Protein AF-A0A812P5T1-F1 (afdb_monomer)

Foldseek 3Di:
DPDDPVNLLVLLVVLLCVLQDVPFDQPQVDFSVVSRRDPVSVVVSQVVSCVVVVDDDDPCCCVVDRGSD

Secondary structure (DSSP, 8-state):
----HHHHHHHHHHHHHHHH-TTS---TTS-TTTTT--HHHHHHHHHHHHHHH--PPPTTHHHH--S--

Sequence (69 aa):
VGLDAAMVQATVQEMARQAIGVDDELFLDSALMDSGMDSLTAVSFRNGLQQQLGVKLPSSLMFDYPTMK

Nearest PDB structures (foldseek):
  6rcx-assembly1_B  TM=8.543E-01  e=8.838E-03  Mycobacteroides abscessus ATCC 19977
  8g3i-assembly1_A  TM=8.263E-01  e=1.166E-01  Thermobifida fusca YX
  7kw0-assembly1_A  TM=8.238E-01  e=1.322E-01  Thermobifida fusca YX
  7kw2-assembly2_B  TM=8.278E-01  e=2.329E-01  Thermobifida fusca YX
  7rlu-assembly1_B  TM=7.618E-01  e=1.499E-01  Rattus norvegicus

pLDDT: mean 79.69, std 9.11, range [52.78, 90.75]

InterPro domains:
  IPR009081 Phosphopantetheine binding ACP domain [PF00550] (11-67)
  IPR009081 Phosphopantetheine binding ACP domain [PS50075] (3-69)
  IPR020806 Polyketide synthase-like, phosphopantetheine-binding domain [SM00823] (9-68)
  IPR036736 ACP-like superfamily [G3DSA:1.10.1200.10] (3-69)
  IPR036736 ACP-like superfamily [SSF47336] (7-68)

Mean predicted aligned error: 5.82 Å

Radius of gyration: 11.47 Å; Cα contacts (8 Å, |Δi|>4): 59; chains: 1; bounding box: 29×20×29 Å

Organism: Symbiodinium pilosum (NCBI:txid2952)

Solvent-accessible surface area (backbone atoms only — not comparable to full-atom values): 4188 Å² total; per-residue (Å²): 130,90,78,48,69,67,59,51,50,52,51,54,53,53,53,47,40,68,62,48,30,90,88,53,73,82,51,43,89,38,41,45,62,78,49,63,31,48,76,68,49,48,52,51,49,53,54,49,49,27,65,76,70,72,47,91,72,66,89,54,46,66,73,80,46,37,47,72,117

Structure (mmCIF, N/CA/C/O backbone):
data_AF-A0A812P5T1-F1
#
_entry.id   AF-A0A812P5T1-F1
#
loop_
_atom_site.group_PDB
_atom_site.id
_atom_site.type_symbol
_atom_site.label_atom_id
_atom_site.label_alt_id
_atom_site.label_comp_id
_atom_site.label_asym_id
_atom_site.label_entity_id
_atom_site.label_seq_id
_atom_site.pdbx_PDB_ins_code
_atom_site.Cartn_x
_atom_site.Cartn_y
_atom_site.Cartn_z
_atom_site.occupancy
_atom_site.B_iso_or_equiv
_atom_site.auth_seq_id
_atom_site.auth_comp_id
_atom_site.auth_asym_id
_atom_site.auth_atom_id
_atom_site.pdbx_PDB_model_num
ATOM 1 N N . VAL A 1 1 ? -15.336 5.005 11.854 1.00 52.78 1 VAL A N 1
ATOM 2 C CA . VAL A 1 1 ? -15.287 5.356 10.418 1.00 52.78 1 VAL A CA 1
ATOM 3 C C . VAL A 1 1 ? -15.582 4.070 9.672 1.00 52.78 1 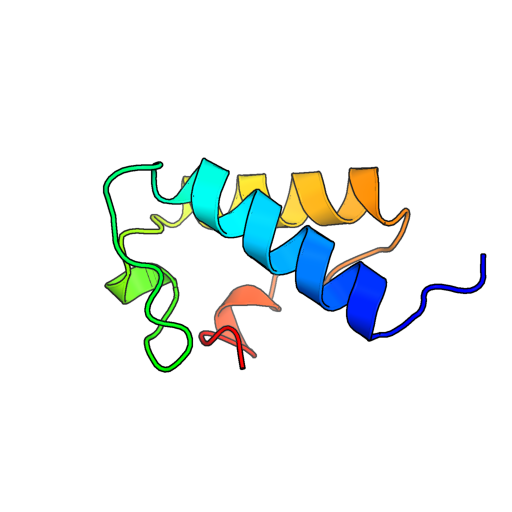VAL A C 1
ATOM 5 O O . VAL A 1 1 ? -14.851 3.111 9.877 1.00 52.78 1 VAL A O 1
ATOM 8 N N . GLY A 1 2 ? -16.724 3.969 8.993 1.00 69.94 2 GLY A N 1
ATOM 9 C CA . GLY A 1 2 ? -17.096 2.749 8.273 1.00 69.94 2 GLY A CA 1
ATOM 10 C C . GLY A 1 2 ? -16.287 2.666 6.988 1.00 69.94 2 GLY A C 1
ATOM 11 O O . GLY A 1 2 ? -16.700 3.233 5.985 1.00 69.94 2 GLY A O 1
ATOM 12 N N . LEU A 1 3 ? -15.103 2.057 7.053 1.00 78.00 3 LEU A N 1
ATOM 13 C CA . LEU A 1 3 ? -14.304 1.774 5.866 1.00 78.00 3 LEU A CA 1
ATOM 14 C C . LEU A 1 3 ? -14.969 0.611 5.128 1.00 78.00 3 LEU A C 1
ATOM 16 O O . LEU A 1 3 ? -14.983 -0.513 5.627 1.00 78.00 3 LEU A O 1
ATOM 20 N N . ASP A 1 4 ? -15.558 0.902 3.973 1.00 88.88 4 ASP A N 1
ATOM 21 C CA . ASP A 1 4 ? -16.057 -0.122 3.060 1.00 88.88 4 ASP A CA 1
ATOM 22 C C . ASP A 1 4 ? -14.871 -0.802 2.357 1.00 88.88 4 ASP A C 1
ATOM 24 O O . ASP A 1 4 ? -13.904 -0.137 1.975 1.00 88.88 4 ASP A O 1
ATOM 28 N N . ALA A 1 5 ? -14.931 -2.124 2.188 1.00 83.94 5 ALA A N 1
ATOM 29 C CA . ALA A 1 5 ? -13.854 -2.894 1.570 1.00 83.94 5 ALA A CA 1
ATOM 30 C C . ALA A 1 5 ? -13.542 -2.426 0.137 1.00 83.94 5 ALA A C 1
ATOM 32 O O . ALA A 1 5 ? -12.372 -2.333 -0.230 1.00 83.94 5 ALA A O 1
ATOM 33 N N . ALA A 1 6 ? -14.560 -2.052 -0.644 1.00 87.31 6 ALA A N 1
ATOM 34 C CA . ALA A 1 6 ? -14.379 -1.525 -1.992 1.00 87.31 6 ALA A CA 1
ATOM 35 C C . ALA A 1 6 ? -13.690 -0.153 -1.976 1.00 87.31 6 ALA A C 1
ATOM 37 O O . ALA A 1 6 ? -12.846 0.128 -2.824 1.00 87.31 6 ALA A O 1
ATOM 38 N N . MET A 1 7 ? -13.994 0.692 -0.984 1.00 86.38 7 MET A N 1
ATOM 39 C CA . MET A 1 7 ? -13.330 1.990 -0.817 1.00 86.38 7 MET A CA 1
ATOM 40 C C . MET A 1 7 ? -11.855 1.824 -0.441 1.00 86.38 7 MET A C 1
ATOM 42 O O . MET A 1 7 ? -10.995 2.525 -0.980 1.00 86.38 7 MET A O 1
ATOM 46 N N . VAL A 1 8 ? -11.553 0.882 0.457 1.00 87.94 8 VAL A N 1
ATOM 47 C CA . VAL A 1 8 ? -10.170 0.556 0.828 1.00 87.94 8 VAL A CA 1
ATOM 48 C C . VAL A 1 8 ? -9.417 0.030 -0.387 1.00 87.94 8 VAL A C 1
ATOM 50 O O . VAL A 1 8 ? -8.337 0.531 -0.682 1.00 87.94 8 VAL A O 1
ATOM 53 N N . GLN A 1 9 ? -10.002 -0.909 -1.132 1.00 85.94 9 GLN A N 1
ATOM 54 C CA . GLN A 1 9 ? -9.371 -1.485 -2.316 1.00 85.94 9 GLN A CA 1
ATOM 55 C C . GLN A 1 9 ? -9.091 -0.428 -3.390 1.00 85.94 9 GLN A C 1
ATOM 57 O O . GLN A 1 9 ? -7.973 -0.363 -3.895 1.00 85.94 9 GLN A O 1
ATOM 62 N N . ALA A 1 10 ? -10.056 0.447 -3.683 1.00 86.69 10 ALA A N 1
ATOM 63 C CA . ALA A 1 10 ? -9.867 1.539 -4.636 1.00 86.69 10 ALA A CA 1
ATOM 64 C C . ALA A 1 10 ? -8.747 2.498 -4.200 1.00 86.69 10 ALA A C 1
ATOM 66 O O . ALA A 1 10 ? -7.913 2.887 -5.014 1.00 86.69 10 ALA A O 1
ATOM 67 N N . THR A 1 11 ? -8.687 2.834 -2.907 1.00 88.62 11 THR A N 1
ATOM 68 C CA . THR A 1 11 ? -7.636 3.705 -2.352 1.00 88.62 11 THR A CA 1
ATOM 69 C C . THR A 1 11 ? -6.257 3.055 -2.467 1.00 88.62 11 THR A C 1
ATOM 71 O O . THR A 1 11 ? -5.303 3.691 -2.906 1.00 88.62 11 THR A O 1
ATOM 74 N N . VAL A 1 12 ? -6.157 1.771 -2.118 1.00 87.44 12 VAL A N 1
ATOM 75 C CA . VAL A 1 12 ? -4.923 0.980 -2.210 1.00 87.44 12 VAL A CA 1
ATOM 76 C C . VAL A 1 12 ? -4.433 0.891 -3.655 1.00 87.44 12 VAL A C 1
ATOM 78 O O . VAL A 1 12 ? -3.257 1.136 -3.911 1.00 87.44 12 VAL A O 1
ATOM 81 N N . GLN A 1 13 ? -5.327 0.605 -4.604 1.00 84.88 13 GLN A N 1
ATOM 82 C CA . GLN A 1 13 ? -4.989 0.525 -6.027 1.00 84.88 13 GLN A CA 1
ATOM 83 C C . GLN A 1 13 ? -4.532 1.872 -6.592 1.00 84.88 13 GLN A C 1
ATOM 85 O O . GLN A 1 13 ? -3.518 1.928 -7.284 1.00 84.88 13 GLN A O 1
ATOM 90 N N . GLU A 1 14 ? -5.237 2.957 -6.272 1.00 86.25 14 GLU A N 1
ATOM 91 C CA . GLU 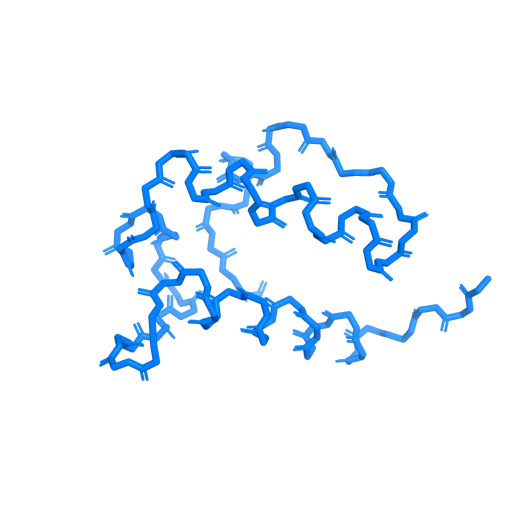A 1 14 ? -4.888 4.302 -6.735 1.00 86.25 14 GLU A CA 1
ATOM 92 C C . GLU A 1 14 ? -3.516 4.740 -6.210 1.00 86.25 14 GLU A C 1
ATOM 94 O O . GLU A 1 14 ? -2.649 5.163 -6.974 1.00 86.25 14 GLU A O 1
ATOM 99 N N . MET A 1 15 ? -3.273 4.561 -4.911 1.00 87.12 15 MET A N 1
ATOM 100 C CA . MET A 1 15 ? -1.981 4.888 -4.313 1.00 87.12 15 MET A CA 1
ATOM 101 C C . MET A 1 15 ? -0.841 4.035 -4.882 1.00 87.12 15 MET A C 1
ATOM 103 O O . MET A 1 15 ? 0.275 4.529 -5.029 1.00 87.12 15 MET A O 1
ATOM 107 N N . ALA A 1 16 ? -1.099 2.768 -5.214 1.00 83.56 16 ALA A N 1
ATOM 108 C CA . ALA A 1 16 ? -0.074 1.895 -5.771 1.00 83.56 16 ALA A CA 1
ATOM 109 C C . ALA A 1 16 ? 0.273 2.286 -7.212 1.00 83.56 16 ALA A C 1
ATOM 111 O O . ALA A 1 16 ? 1.447 2.263 -7.572 1.00 83.56 16 ALA A O 1
ATOM 112 N N . ARG A 1 17 ? -0.714 2.719 -8.014 1.00 82.81 17 ARG A N 1
ATOM 113 C CA . ARG A 1 17 ? -0.481 3.267 -9.363 1.00 82.81 17 ARG A CA 1
ATOM 114 C C . ARG A 1 17 ? 0.399 4.505 -9.317 1.00 82.81 17 ARG A C 1
ATOM 116 O O . ARG A 1 17 ? 1.333 4.627 -10.098 1.00 82.81 17 ARG A O 1
ATOM 123 N N . GLN A 1 18 ? 0.137 5.401 -8.371 1.00 83.00 18 GLN A N 1
ATOM 124 C CA . GLN A 1 18 ? 0.965 6.594 -8.181 1.00 83.00 18 GLN A CA 1
ATOM 125 C C . GLN A 1 18 ? 2.394 6.250 -7.744 1.00 83.00 18 GLN A C 1
ATOM 127 O O . GLN A 1 18 ? 3.326 6.965 -8.098 1.00 83.00 18 GLN A O 1
ATOM 132 N N . ALA A 1 19 ? 2.560 5.173 -6.975 1.00 81.12 19 ALA A N 1
ATOM 133 C CA . ALA A 1 19 ? 3.851 4.740 -6.459 1.00 81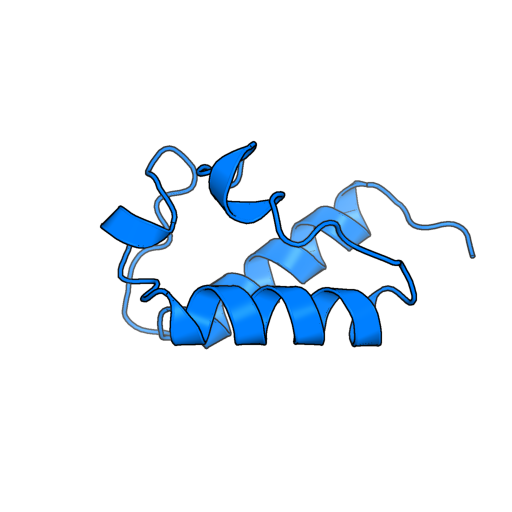.12 19 ALA A CA 1
ATOM 134 C C . ALA A 1 19 ? 4.714 4.026 -7.515 1.00 81.12 19 ALA A C 1
ATOM 136 O O . ALA A 1 19 ? 5.923 4.225 -7.529 1.00 81.12 19 ALA A O 1
ATOM 137 N N . ILE A 1 20 ? 4.105 3.214 -8.383 1.00 77.62 20 ILE A N 1
ATOM 138 C CA . ILE A 1 20 ? 4.804 2.464 -9.442 1.00 77.62 20 ILE A CA 1
ATOM 139 C C . ILE A 1 20 ? 5.011 3.332 -10.698 1.00 77.62 20 ILE A C 1
ATOM 141 O O . ILE A 1 20 ? 6.011 3.179 -11.387 1.00 77.62 20 ILE A O 1
ATOM 145 N N . GLY A 1 21 ? 4.134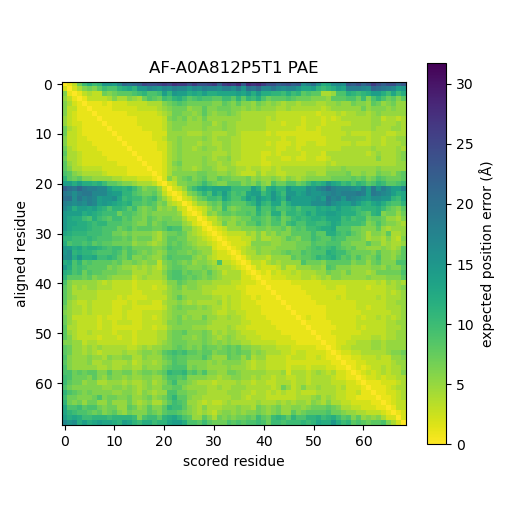 4.311 -10.938 1.00 72.00 21 GLY A N 1
ATOM 146 C CA . GLY A 1 21 ? 4.171 5.188 -12.108 1.00 72.00 21 GLY A CA 1
ATOM 147 C C . GLY A 1 21 ? 2.974 4.943 -13.0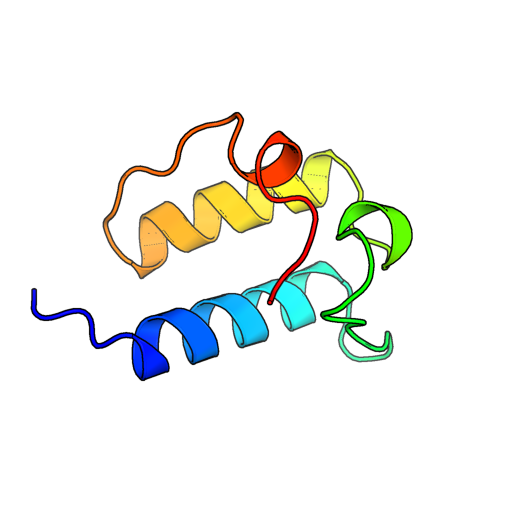26 1.00 72.00 21 GLY A C 1
ATOM 148 O O . GLY A 1 21 ? 2.470 3.831 -13.139 1.00 72.00 21 GLY A O 1
ATOM 149 N N . VAL A 1 22 ? 2.488 6.004 -13.677 1.00 60.25 22 VAL A N 1
ATOM 150 C CA . VAL A 1 22 ? 1.251 5.976 -14.489 1.00 60.25 22 VAL A CA 1
ATOM 151 C C . VAL A 1 22 ? 1.397 5.115 -15.756 1.00 60.25 22 VAL A C 1
ATOM 153 O O . VAL A 1 22 ? 0.392 4.643 -16.285 1.00 60.25 22 VAL A O 1
ATOM 156 N N . ASP A 1 23 ? 2.632 4.895 -16.211 1.00 60.41 23 ASP A N 1
ATOM 157 C CA . ASP A 1 23 ? 2.962 4.146 -17.429 1.00 60.41 23 ASP A CA 1
ATOM 158 C C . ASP A 1 23 ? 3.252 2.652 -17.186 1.00 60.41 23 ASP A C 1
ATOM 160 O O . ASP A 1 23 ? 3.322 1.884 -18.145 1.00 60.41 23 ASP A O 1
ATOM 164 N N . ASP A 1 24 ? 3.389 2.227 -15.927 1.00 61.75 24 ASP A N 1
ATOM 165 C CA . ASP A 1 24 ? 3.671 0.838 -15.563 1.00 61.75 24 ASP A CA 1
ATOM 166 C C . ASP A 1 24 ? 2.374 0.078 -15.225 1.00 61.75 24 ASP A C 1
ATOM 168 O O . ASP A 1 24 ? 1.495 0.551 -14.492 1.00 61.75 24 ASP A O 1
ATOM 172 N N . GLU A 1 25 ? 2.227 -1.128 -15.780 1.00 61.81 25 GLU A N 1
ATOM 173 C CA . GLU A 1 25 ? 1.091 -2.000 -15.480 1.00 61.81 25 GLU A CA 1
ATOM 174 C C . GLU A 1 25 ? 1.200 -2.554 -14.056 1.00 61.81 25 GLU A C 1
ATOM 176 O O . GLU A 1 25 ? 2.153 -3.235 -13.681 1.00 61.81 25 GLU A O 1
ATOM 181 N N . LEU A 1 26 ? 0.167 -2.299 -13.253 1.00 65.25 26 LEU A N 1
ATOM 182 C CA . LEU A 1 26 ? 0.041 -2.874 -11.921 1.00 65.25 26 LEU A CA 1
ATOM 183 C C . LEU A 1 26 ? -0.429 -4.326 -12.028 1.00 65.25 26 LEU A C 1
ATOM 185 O O . LEU A 1 26 ? -1.625 -4.609 -12.128 1.00 65.25 26 LEU A O 1
ATOM 189 N N . PHE A 1 27 ? 0.519 -5.256 -11.996 1.00 66.88 27 PHE A N 1
ATOM 190 C CA . PHE A 1 27 ? 0.222 -6.683 -11.958 1.00 66.88 27 PHE A CA 1
ATOM 191 C C . PHE A 1 27 ? -0.216 -7.084 -10.546 1.00 66.88 27 PHE A C 1
ATOM 193 O O . PHE A 1 27 ? 0.602 -7.371 -9.680 1.00 66.88 27 PHE A O 1
ATOM 200 N N . LEU A 1 28 ? -1.531 -7.113 -10.310 1.00 69.69 28 LEU A N 1
ATOM 201 C CA . LEU A 1 28 ? -2.109 -7.431 -8.994 1.00 69.69 28 LEU A CA 1
ATOM 202 C C . LEU A 1 28 ? -1.737 -8.836 -8.482 1.00 69.69 28 LEU A C 1
ATOM 204 O O . LEU A 1 28 ? -1.700 -9.054 -7.271 1.00 69.69 28 LEU A O 1
ATOM 208 N N . ASP A 1 29 ? -1.446 -9.760 -9.401 1.00 68.44 29 ASP A N 1
ATOM 209 C CA . ASP A 1 29 ? -1.024 -11.135 -9.112 1.00 68.44 29 ASP A CA 1
ATOM 210 C C . ASP A 1 29 ? 0.498 -11.283 -8.910 1.00 68.44 29 ASP A C 1
ATOM 212 O O . ASP A 1 29 ? 0.961 -12.343 -8.483 1.00 68.44 29 ASP A O 1
ATOM 216 N N . SER A 1 30 ? 1.280 -10.239 -9.197 1.00 68.06 30 SER A N 1
ATOM 217 C CA . SER A 1 30 ? 2.734 -10.232 -9.022 1.00 68.06 30 SER A CA 1
ATOM 218 C C . SER A 1 30 ? 3.121 -9.615 -7.687 1.00 68.06 30 SER A C 1
ATOM 220 O O . SER A 1 30 ? 2.372 -8.836 -7.089 1.00 68.06 30 SER A O 1
ATOM 222 N N . ALA A 1 31 ? 4.320 -9.948 -7.207 1.00 74.50 31 ALA A N 1
ATOM 223 C CA . ALA A 1 31 ? 4.854 -9.256 -6.051 1.00 74.50 31 ALA A CA 1
ATOM 224 C C . ALA A 1 31 ? 5.003 -7.759 -6.374 1.00 74.50 31 ALA A C 1
ATOM 226 O O . ALA A 1 31 ? 5.439 -7.385 -7.465 1.00 74.50 31 ALA A O 1
ATOM 227 N N . LEU A 1 32 ? 4.682 -6.892 -5.417 1.00 71.50 32 LEU A N 1
ATOM 228 C CA . LEU A 1 32 ? 4.839 -5.442 -5.539 1.00 71.50 32 LEU A CA 1
ATOM 229 C C . LEU A 1 32 ? 6.279 -5.081 -5.921 1.00 71.50 32 LEU A C 1
ATOM 231 O O . LEU A 1 32 ? 6.491 -4.252 -6.802 1.00 71.50 32 LEU A O 1
ATOM 235 N N . MET A 1 33 ? 7.252 -5.785 -5.337 1.00 71.62 33 MET A N 1
ATOM 236 C CA . MET A 1 33 ? 8.675 -5.630 -5.654 1.00 71.62 33 MET A CA 1
ATOM 237 C C . MET A 1 33 ? 9.019 -5.996 -7.102 1.00 71.62 33 MET A C 1
ATOM 239 O O . MET A 1 33 ? 9.849 -5.332 -7.716 1.00 71.62 33 MET A O 1
ATOM 243 N N . ASP A 1 34 ? 8.351 -7.005 -7.663 1.00 71.62 34 ASP A N 1
ATOM 244 C CA . ASP A 1 34 ? 8.548 -7.427 -9.055 1.00 71.62 34 ASP A CA 1
ATOM 245 C C . ASP A 1 34 ? 7.820 -6.502 -10.043 1.00 71.62 34 ASP A C 1
ATOM 247 O O . ASP A 1 34 ? 8.191 -6.422 -11.210 1.00 71.62 34 ASP A O 1
ATOM 251 N N . SER A 1 35 ? 6.807 -5.772 -9.567 1.00 67.62 35 SER A N 1
ATOM 252 C CA . SER A 1 35 ? 6.000 -4.826 -10.352 1.00 67.62 35 SER A CA 1
ATOM 253 C C . SER A 1 35 ? 6.630 -3.431 -10.446 1.00 67.62 35 SER A C 1
ATOM 255 O O . SER A 1 35 ? 5.959 -2.486 -10.840 1.00 67.62 35 SER A O 1
ATOM 257 N N . GLY A 1 36 ? 7.894 -3.278 -10.037 1.00 71.06 36 GLY A N 1
ATOM 258 C CA . GLY A 1 36 ? 8.615 -2.002 -10.064 1.00 71.06 36 GLY A CA 1
ATOM 259 C C . GLY A 1 36 ? 8.566 -1.201 -8.758 1.00 71.06 36 GLY A C 1
ATOM 260 O O . GLY A 1 36 ? 9.191 -0.145 -8.675 1.00 71.06 36 GLY A O 1
ATOM 261 N N . MET A 1 37 ? 7.892 -1.690 -7.707 1.00 76.94 37 MET A N 1
ATOM 262 C CA . MET A 1 37 ? 7.890 -1.022 -6.403 1.00 76.94 37 MET A CA 1
ATOM 263 C C . MET A 1 37 ? 9.178 -1.327 -5.632 1.00 76.94 37 MET A C 1
ATOM 265 O O . MET A 1 37 ? 9.324 -2.381 -5.015 1.00 76.94 37 MET A O 1
ATOM 269 N N . ASP A 1 38 ? 10.113 -0.382 -5.607 1.00 79.69 38 ASP A N 1
ATOM 270 C CA . ASP A 1 38 ? 11.310 -0.509 -4.778 1.00 79.69 38 ASP A CA 1
ATOM 271 C C . ASP A 1 38 ? 10.990 -0.448 -3.263 1.00 79.69 38 ASP A C 1
ATOM 273 O O . ASP A 1 38 ? 9.911 -0.031 -2.829 1.00 79.69 38 ASP A O 1
ATOM 277 N N . SER A 1 39 ? 11.951 -0.846 -2.424 1.00 78.81 39 SER A N 1
ATOM 278 C CA . SER A 1 39 ? 11.785 -0.890 -0.962 1.00 78.81 39 SER A CA 1
ATOM 279 C C . SER A 1 39 ? 11.443 0.461 -0.318 1.00 78.81 39 SER A C 1
ATOM 281 O O . SER A 1 39 ? 10.724 0.501 0.682 1.00 78.81 39 SER A O 1
ATOM 283 N N . LEU A 1 40 ? 11.959 1.576 -0.843 1.00 82.69 40 LEU A N 1
ATOM 284 C CA . LEU A 1 40 ? 11.688 2.916 -0.312 1.00 82.69 40 LEU A CA 1
ATOM 285 C C . LEU A 1 40 ? 10.279 3.379 -0.702 1.00 82.69 40 LEU A C 1
ATOM 287 O O . LEU A 1 40 ? 9.550 3.954 0.118 1.00 82.69 40 LEU A O 1
ATOM 291 N N . THR A 1 41 ? 9.883 3.071 -1.931 1.00 82.50 41 THR A N 1
ATOM 292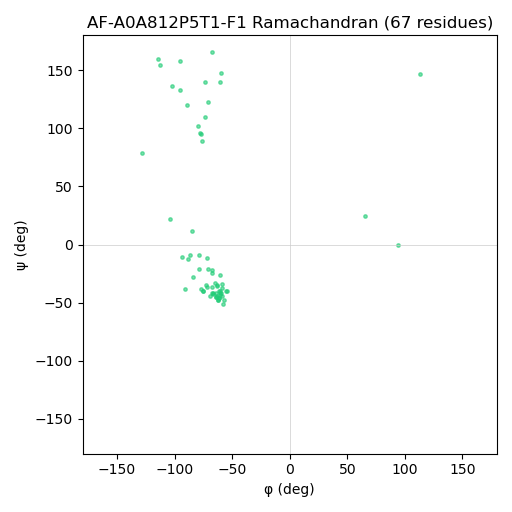 C CA . THR A 1 41 ? 8.551 3.311 -2.478 1.00 82.50 41 THR A CA 1
ATOM 293 C C . THR A 1 41 ? 7.505 2.494 -1.717 1.00 82.50 41 THR A C 1
ATOM 295 O O . THR A 1 41 ? 6.495 3.053 -1.295 1.00 82.50 41 THR A O 1
ATOM 298 N N . ALA A 1 42 ? 7.792 1.233 -1.381 1.00 82.38 42 ALA A N 1
ATOM 299 C CA . ALA A 1 42 ? 6.942 0.384 -0.541 1.00 82.38 42 ALA A CA 1
ATOM 300 C C . ALA A 1 42 ? 6.689 0.975 0.860 1.00 82.38 42 ALA A C 1
ATOM 302 O O . ALA A 1 42 ? 5.556 0.998 1.353 1.00 82.38 42 ALA A O 1
ATOM 303 N N . VAL A 1 43 ? 7.734 1.497 1.511 1.00 86.25 43 VAL A N 1
ATOM 304 C CA . VAL A 1 43 ? 7.608 2.138 2.832 1.00 86.25 43 VAL A CA 1
ATOM 305 C C . VAL A 1 43 ? 6.797 3.432 2.741 1.00 86.25 43 VAL A C 1
ATOM 307 O O . VAL A 1 43 ? 5.949 3.688 3.601 1.00 86.25 43 VAL A O 1
ATOM 310 N N . SER A 1 44 ? 7.026 4.231 1.698 1.00 87.00 44 SER A N 1
ATOM 311 C CA . SER A 1 44 ? 6.309 5.488 1.456 1.00 87.00 44 SER A CA 1
ATOM 312 C C . SER A 1 44 ? 4.829 5.250 1.148 1.00 87.00 44 SER A C 1
ATOM 314 O O . SER A 1 44 ? 3.973 5.912 1.734 1.00 87.00 44 SER A O 1
ATOM 316 N N . PHE A 1 45 ? 4.525 4.241 0.329 1.00 87.00 45 PHE A N 1
ATOM 317 C CA . PHE A 1 45 ? 3.172 3.778 0.025 1.00 87.00 45 PHE A CA 1
ATOM 318 C C . PHE A 1 45 ? 2.418 3.362 1.292 1.00 87.00 45 PHE A C 1
ATOM 320 O O . PHE A 1 45 ? 1.343 3.892 1.578 1.00 87.00 45 PHE A O 1
ATOM 327 N N . ARG A 1 46 ? 3.022 2.500 2.124 1.00 88.25 46 ARG A N 1
ATOM 328 C CA . ARG A 1 46 ? 2.444 2.102 3.416 1.00 88.25 46 ARG A CA 1
ATOM 329 C C . ARG A 1 46 ? 2.175 3.316 4.305 1.00 88.25 46 ARG A C 1
ATOM 331 O O . ARG A 1 46 ? 1.090 3.432 4.869 1.00 88.25 46 ARG A O 1
ATOM 338 N N . ASN A 1 47 ? 3.145 4.221 4.440 1.00 90.12 47 ASN A N 1
ATOM 339 C CA . ASN A 1 47 ? 2.988 5.419 5.268 1.00 90.12 47 ASN A CA 1
ATOM 340 C C . ASN A 1 47 ? 1.841 6.307 4.759 1.00 90.12 47 ASN A C 1
ATOM 342 O O . ASN A 1 47 ? 1.063 6.816 5.565 1.00 90.12 47 ASN A O 1
ATOM 346 N N . GLY A 1 48 ? 1.707 6.457 3.440 1.00 89.81 48 GLY A N 1
ATOM 347 C CA . GLY A 1 48 ? 0.607 7.185 2.815 1.00 89.81 48 GLY A CA 1
ATOM 348 C C . GLY A 1 48 ? -0.753 6.539 3.084 1.00 89.81 48 GLY A C 1
ATOM 349 O O . GLY A 1 48 ? -1.679 7.232 3.502 1.00 89.81 48 GLY A O 1
ATOM 350 N N . LEU A 1 49 ? -0.854 5.210 2.972 1.00 88.94 49 LEU A N 1
ATOM 351 C CA . LEU A 1 49 ? -2.081 4.475 3.296 1.00 88.94 49 LEU A CA 1
ATOM 352 C C . LEU A 1 49 ? -2.502 4.665 4.753 1.00 88.94 49 LEU A C 1
ATOM 354 O O . LEU A 1 49 ? -3.681 4.866 5.038 1.00 88.94 49 LEU A O 1
ATOM 358 N N . GLN A 1 50 ? -1.546 4.640 5.684 1.00 90.75 50 GLN A N 1
ATOM 359 C CA . GLN A 1 50 ? -1.829 4.888 7.099 1.00 90.75 50 GLN A CA 1
ATOM 360 C C . GLN A 1 50 ? -2.411 6.286 7.333 1.00 90.75 50 GLN A C 1
ATOM 362 O O . GLN A 1 50 ? -3.337 6.437 8.128 1.00 90.75 50 GLN A O 1
ATOM 367 N N . GLN A 1 51 ? -1.886 7.297 6.634 1.00 90.44 51 GLN A N 1
ATOM 368 C CA . GLN A 1 51 ? -2.379 8.673 6.715 1.00 90.44 51 GLN A CA 1
ATOM 369 C C . GLN A 1 51 ? -3.770 8.817 6.088 1.00 90.44 51 GLN A C 1
ATOM 371 O O . GLN A 1 51 ? -4.645 9.439 6.685 1.00 90.44 51 GLN A O 1
ATOM 376 N N . GLN A 1 52 ? -3.996 8.220 4.915 1.00 88.69 52 GLN A N 1
ATOM 377 C CA . GLN A 1 52 ? -5.244 8.383 4.168 1.00 88.69 52 GLN A CA 1
ATOM 378 C C . GLN A 1 52 ? -6.410 7.592 4.773 1.00 88.69 52 GLN A C 1
ATOM 380 O O . GLN A 1 52 ? -7.527 8.098 4.850 1.00 88.69 52 GLN A O 1
ATOM 385 N N . LEU A 1 53 ? -6.153 6.367 5.236 1.00 88.25 53 LEU A N 1
ATOM 386 C CA . LEU A 1 53 ? -7.171 5.502 5.841 1.00 88.25 53 LEU A CA 1
ATOM 387 C C . LEU A 1 53 ? -7.311 5.723 7.356 1.00 88.25 53 LEU A C 1
ATOM 389 O O . LEU A 1 53 ? -8.262 5.233 7.964 1.00 88.25 53 LEU A O 1
ATOM 393 N N . GLY A 1 54 ? -6.3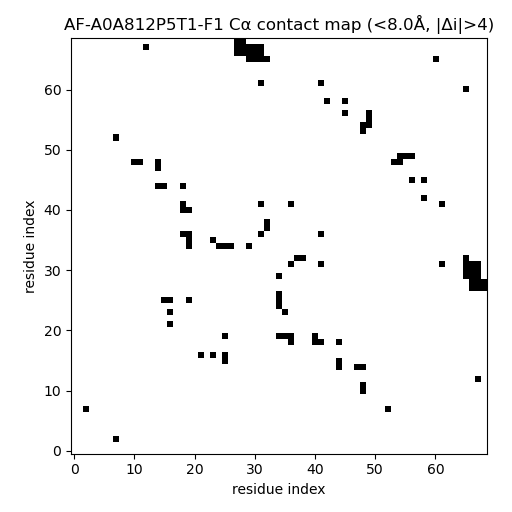69 6.434 7.986 1.00 88.56 54 GLY A N 1
ATOM 394 C CA . GLY A 1 54 ? -6.356 6.656 9.434 1.00 88.56 54 GLY A CA 1
ATOM 395 C C . GLY A 1 54 ? -6.137 5.376 10.250 1.00 88.56 54 GLY A C 1
ATOM 396 O O . GLY A 1 54 ? -6.551 5.303 11.408 1.00 88.56 54 GLY A O 1
ATOM 397 N N . VAL A 1 55 ? -5.512 4.355 9.654 1.00 87.81 55 VAL A N 1
ATOM 398 C CA . VAL A 1 55 ? -5.256 3.048 10.281 1.00 87.81 55 VAL A CA 1
ATOM 399 C C . VAL A 1 55 ? -3.765 2.824 10.509 1.00 87.81 55 VAL A C 1
ATOM 401 O O . VAL A 1 55 ? -2.909 3.370 9.815 1.00 87.81 55 VAL A O 1
ATOM 404 N N . LYS A 1 56 ? -3.423 1.985 11.489 1.00 87.69 56 LYS A N 1
ATOM 405 C CA . LYS A 1 56 ? -2.042 1.532 11.676 1.00 87.69 56 LYS A CA 1
ATOM 406 C C . LYS A 1 56 ? -1.805 0.265 10.863 1.00 87.69 56 LYS A C 1
ATOM 408 O O . LYS A 1 56 ? -2.454 -0.743 11.116 1.00 87.69 56 LYS A O 1
ATOM 413 N N . LEU A 1 57 ? -0.858 0.322 9.930 1.00 87.38 57 LEU A N 1
ATOM 414 C CA . LEU A 1 57 ? -0.433 -0.822 9.130 1.00 87.38 57 LEU A CA 1
ATOM 415 C C . LEU A 1 57 ? 0.903 -1.367 9.668 1.00 87.38 57 LEU A C 1
ATOM 417 O O . LEU A 1 57 ? 1.800 -0.571 9.978 1.00 87.38 57 LEU A O 1
ATOM 421 N N . PRO A 1 58 ? 1.068 -2.697 9.783 1.00 87.50 58 PRO A N 1
ATOM 422 C CA . PRO A 1 58 ? 2.338 -3.309 10.163 1.00 87.50 58 PRO A CA 1
ATOM 423 C C . PRO A 1 58 ? 3.451 -2.957 9.169 1.00 87.50 58 PRO A C 1
ATOM 425 O O . PRO A 1 58 ? 3.212 -2.8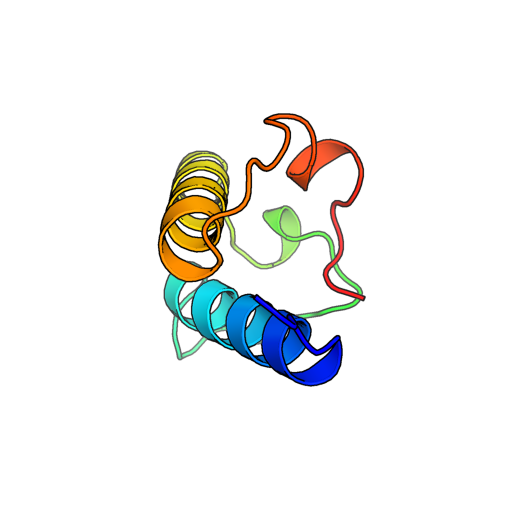18 7.973 1.00 87.50 58 PRO A O 1
ATOM 428 N N . SER A 1 59 ? 4.696 -2.848 9.636 1.00 82.38 59 SER A N 1
ATOM 429 C CA . SER A 1 59 ? 5.865 -2.721 8.746 1.00 82.38 59 SER A CA 1
ATOM 430 C C . SER A 1 59 ? 6.140 -3.984 7.939 1.00 82.38 59 SER A C 1
ATOM 432 O O . SER A 1 59 ? 6.729 -3.896 6.869 1.00 82.38 59 SER A O 1
ATOM 434 N N . SER A 1 60 ? 5.700 -5.138 8.440 1.00 84.94 60 SER A N 1
ATOM 435 C CA . SER A 1 60 ? 5.810 -6.415 7.746 1.00 84.94 60 SER A CA 1
ATOM 436 C C . SER A 1 60 ? 4.755 -6.599 6.659 1.00 84.94 60 SER A C 1
ATOM 438 O O . SER A 1 60 ? 4.897 -7.517 5.873 1.00 84.94 60 SER A O 1
ATOM 440 N N . LEU A 1 61 ? 3.740 -5.730 6.548 1.00 84.12 61 LEU A N 1
ATOM 441 C CA . LEU A 1 61 ? 2.591 -5.953 5.659 1.00 84.12 61 LEU A CA 1
ATOM 442 C C . LEU A 1 61 ? 2.993 -6.199 4.198 1.00 84.12 61 LEU A C 1
ATOM 444 O O . LEU A 1 61 ? 2.445 -7.089 3.568 1.00 84.12 61 LEU A O 1
ATOM 448 N N . MET A 1 62 ? 3.991 -5.471 3.696 1.00 78.81 62 MET A N 1
ATOM 449 C CA . MET A 1 62 ? 4.499 -5.636 2.326 1.00 78.81 62 MET A CA 1
ATOM 450 C C . MET A 1 62 ? 5.288 -6.943 2.126 1.00 78.81 62 MET A C 1
ATOM 452 O O . MET A 1 62 ? 5.462 -7.389 0.999 1.00 78.81 62 MET A O 1
ATOM 456 N N . PHE A 1 63 ? 5.788 -7.541 3.211 1.00 80.00 63 PHE A N 1
ATOM 457 C CA . PHE A 1 63 ? 6.477 -8.834 3.210 1.00 80.00 63 PHE A CA 1
ATOM 458 C C . PHE A 1 63 ? 5.501 -9.995 3.438 1.00 80.00 63 PHE A C 1
ATOM 460 O O . PHE A 1 63 ? 5.636 -11.042 2.815 1.00 80.00 63 PHE A O 1
ATOM 467 N N . ASP A 1 64 ? 4.517 -9.796 4.316 1.00 82.75 64 ASP A N 1
ATOM 468 C CA . ASP A 1 64 ? 3.486 -10.777 4.657 1.00 82.75 64 ASP A CA 1
ATOM 469 C C . ASP A 1 64 ? 2.472 -10.932 3.511 1.00 82.75 64 ASP A C 1
ATOM 471 O O . ASP A 1 64 ? 1.986 -12.031 3.249 1.00 82.75 64 ASP A O 1
ATOM 475 N N . TYR A 1 65 ? 2.185 -9.833 2.805 1.00 82.62 65 TYR A N 1
ATOM 476 C CA . TYR A 1 65 ? 1.277 -9.752 1.662 1.00 82.62 65 TYR A CA 1
ATOM 477 C C . TYR A 1 65 ? 1.994 -9.069 0.492 1.00 82.62 65 TYR A C 1
ATOM 479 O O . TYR A 1 65 ? 1.791 -7.881 0.239 1.00 82.62 65 TYR A O 1
ATOM 487 N N . PRO A 1 66 ? 2.859 -9.802 -0.231 1.00 78.12 66 PRO A N 1
ATOM 488 C CA . PRO A 1 66 ? 3.633 -9.222 -1.320 1.00 78.12 66 PRO A CA 1
ATOM 489 C C . PRO A 1 66 ? 2.783 -8.911 -2.559 1.00 78.12 66 PRO A C 1
ATOM 491 O O . PRO A 1 66 ? 3.276 -8.228 -3.445 1.00 78.12 66 PRO A O 1
ATOM 494 N N . THR A 1 67 ? 1.538 -9.393 -2.640 1.00 77.88 67 THR A N 1
ATOM 495 C CA . THR A 1 67 ? 0.629 -9.223 -3.792 1.00 77.88 67 THR A CA 1
ATOM 496 C C . THR A 1 67 ? -0.584 -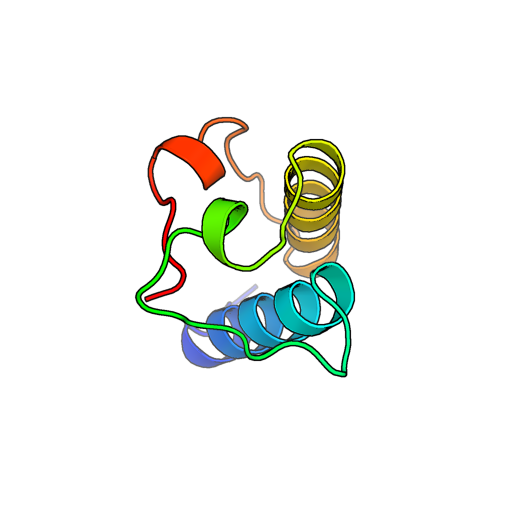8.363 -3.420 1.00 77.88 67 THR A C 1
ATOM 498 O O . THR A 1 67 ? -0.904 -8.218 -2.240 1.00 77.88 67 THR A O 1
ATOM 501 N N . MET A 1 68 ? -1.261 -7.786 -4.419 1.00 69.94 68 MET A N 1
ATOM 502 C CA . MET A 1 68 ? -2.341 -6.791 -4.255 1.00 69.94 68 MET A CA 1
ATOM 503 C C . MET A 1 68 ? -3.756 -7.362 -4.487 1.00 69.94 68 MET A C 1
ATOM 505 O O . MET A 1 68 ? -4.682 -6.613 -4.812 1.00 69.94 68 MET A O 1
ATOM 509 N N . LYS A 1 69 ? -3.919 -8.683 -4.362 1.00 67.25 69 LYS A N 1
ATOM 510 C CA . LYS A 1 69 ? -5.193 -9.393 -4.539 1.00 67.25 69 LYS A CA 1
ATOM 511 C C . LYS A 1 69 ? -6.124 -9.286 -3.330 1.00 67.25 69 LYS A C 1
ATOM 513 O O . LYS A 1 69 ? -5.635 -9.407 -2.187 1.00 67.25 69 LYS A O 1
#